Protein AF-A0A7S2BDN6-F1 (afdb_monomer_lite)

Sequence (105 aa):
MAALACTAVCLLCDRRLDRNFFRKQVDWGKPECRECLEAKEAEEAFAVCMACTRKLHRREYRKNVANWDAPTCRSCLEEQ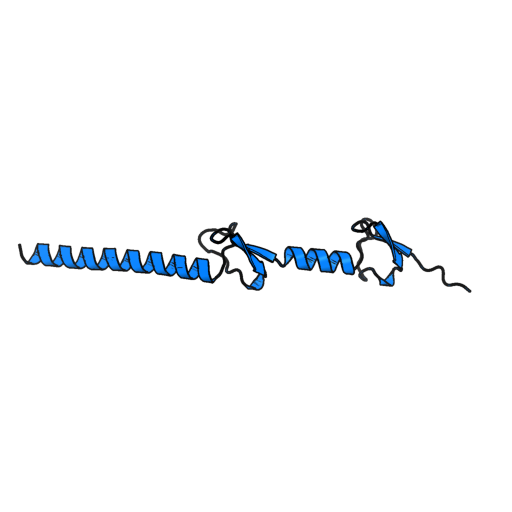ESREYEQRLRQYEEEIRRRQQDREE

Structure (mmCIF, N/CA/C/O backbone):
data_AF-A0A7S2BDN6-F1
#
_entry.id   AF-A0A7S2BDN6-F1
#
loop_
_atom_site.group_PDB
_atom_site.id
_atom_site.type_symbol
_atom_site.label_atom_id
_atom_site.label_alt_id
_atom_site.label_comp_id
_atom_site.label_asym_id
_atom_site.label_entity_id
_atom_site.label_seq_id
_atom_site.pdbx_PDB_ins_code
_atom_site.Cartn_x
_atom_site.Cartn_y
_atom_site.Cartn_z
_atom_site.occupancy
_atom_site.B_iso_or_equiv
_atom_site.auth_seq_id
_atom_site.auth_comp_id
_atom_site.auth_asym_id
_atom_site.auth_atom_id
_atom_site.pdbx_PDB_model_num
ATOM 1 N N . MET A 1 1 ? 40.339 2.942 -39.405 1.00 40.75 1 MET A N 1
ATOM 2 C CA . MET A 1 1 ? 39.823 1.622 -38.987 1.00 40.75 1 MET A CA 1
ATOM 3 C C . MET A 1 1 ? 38.494 1.857 -38.299 1.00 40.75 1 MET A C 1
ATOM 5 O O . MET A 1 1 ? 38.490 2.448 -37.227 1.00 40.75 1 MET A O 1
ATOM 9 N N . ALA A 1 2 ? 37.376 1.522 -38.944 1.00 48.59 2 ALA A N 1
ATOM 10 C CA . ALA A 1 2 ? 36.070 1.633 -38.305 1.00 48.59 2 ALA A CA 1
ATOM 11 C C . ALA A 1 2 ? 36.037 0.623 -37.153 1.00 48.59 2 ALA A C 1
ATOM 13 O O . ALA A 1 2 ? 36.136 -0.580 -37.394 1.00 48.59 2 ALA A O 1
ATOM 14 N N . ALA A 1 3 ? 35.983 1.106 -35.911 1.00 53.41 3 ALA A N 1
ATOM 15 C CA . ALA A 1 3 ? 35.687 0.248 -34.778 1.00 53.41 3 ALA A CA 1
ATOM 16 C C . ALA A 1 3 ? 34.344 -0.421 -35.088 1.00 53.41 3 ALA A C 1
ATOM 18 O O . ALA A 1 3 ? 33.337 0.270 -35.237 1.00 53.41 3 ALA A O 1
ATOM 19 N N . LEU A 1 4 ? 34.346 -1.742 -35.278 1.00 57.59 4 LEU A N 1
ATOM 20 C CA . LEU A 1 4 ? 33.120 -2.526 -35.357 1.00 57.59 4 LEU A CA 1
ATOM 21 C C . LEU A 1 4 ? 32.376 -2.265 -34.050 1.00 57.59 4 LEU A C 1
ATOM 23 O O . LEU A 1 4 ? 32.762 -2.786 -33.005 1.00 57.59 4 LEU A O 1
ATOM 27 N N . ALA A 1 5 ? 31.374 -1.389 -34.097 1.00 62.62 5 ALA A N 1
ATOM 28 C CA . ALA A 1 5 ? 30.516 -1.124 -32.961 1.00 62.62 5 ALA A CA 1
ATOM 29 C C . ALA A 1 5 ? 29.874 -2.459 -32.583 1.00 62.62 5 ALA A C 1
ATOM 31 O O . ALA A 1 5 ? 29.046 -3.001 -33.323 1.00 62.62 5 ALA A O 1
ATOM 32 N N . CYS A 1 6 ? 30.329 -3.039 -31.472 1.00 77.50 6 CYS A N 1
ATOM 33 C CA . CYS A 1 6 ? 29.739 -4.240 -30.911 1.00 77.50 6 CYS A CA 1
ATOM 34 C C . CYS A 1 6 ? 28.316 -3.867 -30.499 1.00 77.50 6 CYS A C 1
ATOM 36 O O . CYS A 1 6 ? 28.101 -3.250 -29.457 1.00 77.50 6 CYS A O 1
ATOM 38 N N . THR A 1 7 ? 27.356 -4.197 -31.356 1.00 87.56 7 THR A N 1
ATOM 39 C CA . THR A 1 7 ? 25.935 -3.960 -31.121 1.00 87.56 7 THR A CA 1
ATOM 40 C C . THR A 1 7 ? 25.278 -5.240 -30.628 1.00 87.56 7 THR A C 1
ATOM 42 O O . THR A 1 7 ? 25.682 -6.345 -30.992 1.00 87.56 7 THR A O 1
ATOM 45 N N . ALA A 1 8 ? 24.266 -5.091 -29.785 1.00 89.62 8 ALA A N 1
ATOM 46 C CA . ALA A 1 8 ? 23.430 -6.174 -29.293 1.00 89.62 8 ALA A CA 1
ATOM 47 C C . ALA A 1 8 ? 21.959 -5.764 -29.387 1.00 89.62 8 ALA A C 1
ATOM 49 O O . ALA A 1 8 ? 21.631 -4.577 -29.386 1.00 89.62 8 ALA A O 1
ATOM 50 N N . VAL A 1 9 ? 21.071 -6.746 -29.496 1.00 92.75 9 VAL A N 1
ATOM 51 C CA . VAL A 1 9 ? 19.624 -6.514 -29.494 1.00 92.75 9 VAL A CA 1
ATOM 52 C C . VAL A 1 9 ? 19.133 -6.609 -28.055 1.00 92.75 9 VAL A C 1
ATOM 54 O O . VAL A 1 9 ? 19.451 -7.577 -27.376 1.00 92.75 9 VAL A O 1
ATOM 57 N N . CYS A 1 10 ? 18.403 -5.601 -27.581 1.00 93.50 10 CYS A N 1
ATOM 58 C CA . CYS A 1 10 ? 17.727 -5.664 -26.288 1.00 93.50 10 CYS A CA 1
ATOM 59 C C . CYS A 1 10 ? 16.499 -6.574 -26.392 1.00 93.50 10 CYS A C 1
ATOM 61 O O . CYS A 1 10 ? 15.642 -6.308 -27.225 1.00 93.50 10 CYS A O 1
ATOM 63 N N . LEU A 1 11 ? 16.369 -7.586 -25.534 1.00 93.75 11 LEU A N 1
ATOM 64 C CA . LEU A 1 11 ?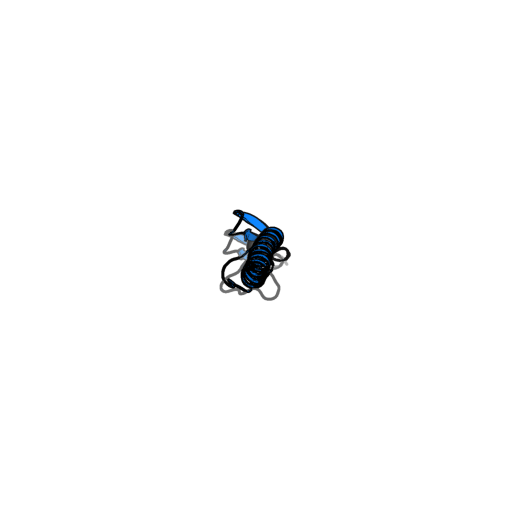 15.228 -8.516 -25.570 1.00 93.75 11 LEU A CA 1
ATOM 65 C C . LEU A 1 11 ? 13.911 -7.929 -25.037 1.00 93.75 11 LEU A C 1
ATOM 67 O O . LEU A 1 11 ? 12.865 -8.536 -25.223 1.00 93.75 11 LEU A O 1
ATOM 71 N N . LEU A 1 12 ? 13.947 -6.778 -24.358 1.00 91.75 12 LEU A N 1
ATOM 72 C CA . LEU A 1 12 ? 12.738 -6.133 -23.825 1.00 91.75 12 LEU A CA 1
ATOM 73 C C . LEU A 1 12 ? 12.098 -5.137 -24.797 1.00 91.75 12 LEU A C 1
ATOM 75 O O . LEU A 1 12 ? 10.903 -4.886 -24.706 1.00 91.75 12 LEU A O 1
ATOM 79 N N . CYS A 1 13 ? 12.881 -4.532 -25.694 1.00 93.81 13 CYS A N 1
ATOM 80 C CA . CYS A 1 13 ? 12.373 -3.529 -26.640 1.00 93.81 13 CYS A CA 1
ATOM 81 C C . CYS A 1 13 ? 12.782 -3.777 -28.095 1.00 93.81 13 CYS A C 1
ATOM 83 O O . CYS A 1 13 ? 12.572 -2.902 -28.932 1.00 93.81 13 CYS A O 1
ATOM 85 N N . ASP A 1 14 ? 13.439 -4.902 -28.384 1.00 94.50 14 ASP A N 1
ATOM 86 C CA . ASP A 1 14 ? 13.900 -5.342 -29.710 1.00 94.50 14 ASP A CA 1
ATOM 87 C C . ASP A 1 14 ? 14.817 -4.359 -30.466 1.00 94.50 14 ASP A C 1
ATOM 89 O O . ASP A 1 14 ? 15.159 -4.555 -31.635 1.00 94.50 14 ASP A O 1
ATOM 93 N N . ARG A 1 15 ? 15.294 -3.300 -29.800 1.00 94.06 15 ARG A N 1
ATOM 94 C CA . ARG A 1 15 ? 16.209 -2.319 -30.394 1.00 94.06 15 ARG A CA 1
ATOM 95 C C . ARG A 1 15 ? 17.625 -2.883 -30.476 1.00 94.06 15 ARG A C 1
ATOM 97 O O . ARG A 1 15 ? 18.172 -3.367 -29.482 1.00 94.06 15 ARG A O 1
ATOM 104 N N . ARG A 1 16 ? 18.258 -2.743 -31.647 1.00 93.31 16 ARG A N 1
ATOM 105 C CA . ARG A 1 16 ? 19.702 -2.952 -31.822 1.00 93.31 16 ARG A CA 1
ATOM 106 C C . ARG A 1 16 ? 20.449 -1.723 -31.311 1.00 93.31 16 ARG A C 1
ATOM 108 O O . ARG A 1 16 ? 20.330 -0.642 -31.879 1.00 93.31 16 ARG A O 1
ATOM 115 N N . LEU A 1 17 ? 21.217 -1.900 -30.245 1.00 92.81 17 LEU A N 1
ATOM 116 C CA . LEU A 1 17 ? 21.898 -0.831 -29.524 1.00 92.81 17 LEU A CA 1
ATOM 117 C C . LEU A 1 17 ? 23.390 -1.138 -29.400 1.00 92.81 17 LEU A C 1
ATOM 119 O O . LEU A 1 17 ? 23.807 -2.296 -29.404 1.00 92.81 17 LEU A O 1
ATOM 123 N N . ASP A 1 18 ? 24.204 -0.094 -29.277 1.00 91.38 18 ASP A N 1
ATOM 124 C CA . ASP A 1 18 ? 25.617 -0.242 -28.933 1.00 91.38 18 ASP A CA 1
ATOM 125 C C . ASP A 1 18 ? 25.778 -0.817 -27.514 1.00 91.38 18 ASP A C 1
ATOM 127 O O . ASP A 1 18 ? 24.949 -0.567 -26.633 1.00 91.38 18 ASP A O 1
ATOM 131 N N . ARG A 1 19 ? 26.859 -1.567 -27.269 1.00 88.00 19 ARG A N 1
ATOM 132 C CA . ARG A 1 19 ? 27.179 -2.129 -25.946 1.00 88.00 19 ARG A CA 1
ATOM 133 C C . ARG A 1 19 ? 27.155 -1.100 -24.809 1.00 88.00 19 ARG A C 1
ATOM 135 O O . ARG A 1 19 ? 26.834 -1.472 -23.683 1.00 88.00 19 ARG A O 1
ATOM 142 N N . ASN A 1 20 ? 27.430 0.174 -25.084 1.00 90.69 20 ASN A N 1
ATOM 143 C CA . ASN A 1 20 ? 27.390 1.246 -24.086 1.00 90.69 20 ASN A CA 1
ATOM 144 C C . ASN A 1 20 ? 25.988 1.504 -23.500 1.00 90.69 20 ASN A C 1
ATOM 146 O O . ASN A 1 20 ? 25.878 2.037 -22.394 1.00 90.69 20 ASN A O 1
ATOM 150 N N . PHE A 1 21 ? 24.919 1.087 -24.189 1.00 92.50 21 PHE A N 1
ATOM 151 C CA . PHE A 1 21 ? 23.542 1.179 -23.689 1.00 92.50 21 PHE A CA 1
ATOM 152 C C . PHE A 1 21 ? 23.161 0.041 -22.730 1.00 92.50 21 PHE A C 1
ATOM 154 O O . PHE A 1 21 ? 22.057 0.040 -22.185 1.00 92.50 21 PHE A O 1
ATOM 161 N N . PHE A 1 22 ? 24.059 -0.913 -22.482 1.00 92.56 22 PHE A N 1
ATOM 162 C CA . PHE A 1 22 ? 23.861 -2.017 -21.543 1.00 92.56 22 PHE A CA 1
ATOM 163 C C . PHE A 1 22 ? 24.653 -1.773 -20.245 1.00 92.56 22 PHE A C 1
ATOM 165 O O . PHE A 1 22 ? 25.593 -0.973 -20.195 1.00 92.56 22 PHE A O 1
ATOM 172 N N . ARG A 1 23 ? 24.256 -2.419 -19.139 1.00 87.81 23 ARG A N 1
ATOM 173 C CA . ARG A 1 23 ? 25.029 -2.366 -17.881 1.00 87.81 23 ARG A CA 1
ATOM 174 C C . ARG A 1 23 ? 26.354 -3.130 -18.052 1.00 87.81 23 ARG A C 1
ATOM 176 O O . ARG A 1 23 ? 26.443 -4.064 -18.841 1.00 87.81 23 ARG A O 1
ATOM 183 N N . LYS A 1 24 ? 27.388 -2.767 -17.278 1.00 84.31 24 LYS A N 1
ATOM 184 C CA . LYS A 1 24 ? 28.714 -3.425 -17.343 1.00 84.31 24 LYS A CA 1
ATOM 185 C C . LYS A 1 24 ? 28.654 -4.938 -17.073 1.00 84.31 24 LYS A C 1
ATOM 187 O O . LYS A 1 24 ? 29.446 -5.676 -17.640 1.00 84.31 24 LYS A O 1
ATOM 192 N N . GLN A 1 25 ? 27.724 -5.378 -16.223 1.00 85.31 25 GLN A N 1
ATOM 193 C CA . GLN A 1 25 ? 27.481 -6.784 -15.876 1.00 85.31 25 GLN A CA 1
ATOM 194 C C . GLN A 1 25 ? 26.197 -7.318 -16.534 1.00 85.31 25 GLN A C 1
ATOM 196 O O . GLN A 1 25 ? 25.380 -7.959 -15.883 1.00 85.31 25 GLN A O 1
ATOM 201 N N . VAL A 1 26 ? 25.960 -6.986 -17.803 1.00 85.94 26 VAL A N 1
ATOM 202 C CA . VAL A 1 26 ? 24.802 -7.516 -18.532 1.00 85.94 26 VAL A CA 1
ATOM 203 C C . VAL A 1 26 ? 24.958 -9.022 -18.777 1.00 85.94 26 VAL A C 1
ATOM 205 O O . VAL A 1 26 ? 26.030 -9.489 -19.167 1.00 85.94 26 VAL A O 1
ATOM 208 N N . ASP A 1 27 ? 23.877 -9.772 -18.568 1.00 88.31 27 ASP A N 1
ATOM 209 C CA . ASP A 1 27 ? 23.771 -11.160 -19.010 1.00 88.31 27 ASP A CA 1
ATOM 210 C C . ASP A 1 27 ? 23.586 -11.186 -20.535 1.00 88.31 27 ASP A C 1
ATOM 212 O O . ASP A 1 27 ? 22.547 -10.795 -21.061 1.00 88.31 27 ASP A O 1
ATOM 216 N N . TRP A 1 28 ? 24.604 -11.637 -21.269 1.00 88.44 28 TRP A N 1
ATOM 217 C CA . TRP A 1 28 ? 24.554 -11.706 -22.733 1.00 88.44 28 TRP A CA 1
ATOM 218 C C . TRP A 1 28 ? 23.683 -12.851 -23.271 1.00 88.44 28 TRP A C 1
ATOM 220 O O . TRP A 1 28 ? 23.422 -12.876 -24.472 1.00 88.44 28 TRP A O 1
ATOM 230 N N . GLY A 1 29 ? 23.205 -13.765 -22.418 1.00 87.50 29 GLY A N 1
ATOM 231 C CA . GLY A 1 29 ? 22.148 -14.719 -22.766 1.00 87.50 29 GLY A CA 1
ATOM 232 C C . GLY A 1 29 ? 20.756 -14.081 -22.772 1.00 87.50 29 GLY A C 1
ATOM 233 O O . GLY A 1 29 ? 19.866 -14.555 -23.478 1.00 87.50 29 GLY A O 1
ATOM 234 N N . LYS A 1 30 ? 20.578 -12.984 -22.024 1.00 89.06 30 LYS A N 1
ATOM 235 C CA . LYS A 1 30 ? 19.351 -12.180 -21.968 1.00 89.06 30 LYS A CA 1
ATOM 236 C C . LYS A 1 30 ? 19.678 -10.681 -21.906 1.00 89.06 30 LYS A C 1
ATOM 238 O O . LYS A 1 30 ? 19.510 -10.054 -20.862 1.00 89.06 30 LYS A O 1
ATOM 243 N N . PRO A 1 31 ? 20.183 -10.092 -23.002 1.00 91.69 31 PRO A N 1
ATOM 244 C CA . PRO A 1 31 ? 20.628 -8.706 -22.997 1.00 91.69 31 PRO A CA 1
ATOM 245 C C . PRO A 1 31 ? 19.451 -7.736 -22.833 1.00 91.69 31 PRO A C 1
ATOM 247 O O . PRO A 1 31 ? 18.586 -7.628 -23.700 1.00 91.69 31 PRO A O 1
ATOM 250 N N . GLU A 1 32 ? 19.462 -6.970 -21.745 1.00 94.00 32 GLU A N 1
ATOM 251 C CA . GLU A 1 32 ? 18.484 -5.919 -21.446 1.00 94.00 32 GLU A CA 1
ATOM 252 C C . GLU A 1 32 ? 19.200 -4.562 -21.379 1.00 94.00 32 GLU A C 1
ATOM 254 O O . GLU A 1 32 ? 20.205 -4.402 -20.677 1.00 94.00 32 GLU A O 1
ATOM 259 N N . CYS A 1 33 ? 18.728 -3.576 -22.147 1.00 94.12 33 CYS A N 1
ATOM 260 C CA . CYS A 1 33 ? 19.337 -2.248 -22.137 1.00 94.12 33 CYS A CA 1
ATOM 261 C C . CYS A 1 33 ? 19.012 -1.505 -20.836 1.00 94.12 33 CYS A C 1
ATOM 263 O O . CYS A 1 33 ? 18.016 -1.780 -20.164 1.00 94.12 33 CYS A O 1
ATOM 265 N N . ARG A 1 34 ? 19.860 -0.534 -20.486 1.00 93.88 34 ARG A N 1
ATOM 266 C CA . ARG A 1 34 ? 19.750 0.222 -19.234 1.00 93.88 34 ARG A CA 1
ATOM 267 C C . ARG A 1 34 ? 18.396 0.91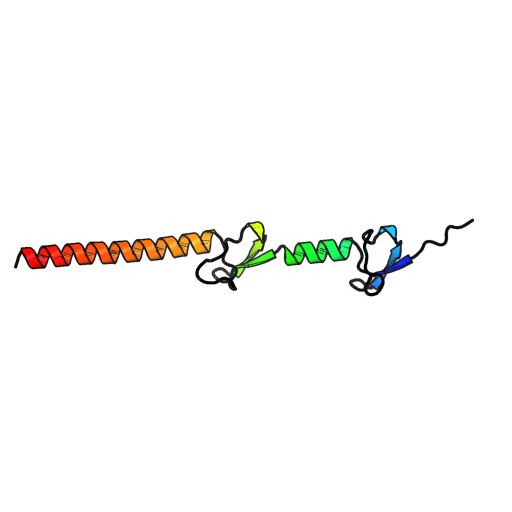4 -19.090 1.00 93.88 34 ARG A C 1
ATOM 269 O O . ARG A 1 34 ? 17.819 0.850 -18.018 1.00 93.88 34 ARG A O 1
ATOM 276 N N . GLU A 1 35 ? 17.890 1.502 -20.167 1.00 93.25 35 GLU A N 1
ATOM 277 C CA . GLU A 1 35 ? 16.597 2.193 -20.182 1.00 93.25 35 GLU A CA 1
ATOM 278 C C . GLU A 1 35 ? 15.435 1.242 -19.850 1.00 93.25 35 GLU A C 1
ATOM 280 O O . GLU A 1 35 ? 14.582 1.570 -19.034 1.00 93.25 35 GLU A O 1
ATOM 285 N N . CYS A 1 36 ? 15.426 0.029 -20.416 1.00 92.44 36 CYS A N 1
ATOM 286 C CA . CYS A 1 36 ? 14.399 -0.969 -20.102 1.00 92.44 36 CYS A CA 1
ATOM 287 C C . CYS A 1 36 ? 14.508 -1.478 -18.660 1.00 92.44 36 CYS A C 1
ATOM 289 O O . CYS A 1 36 ? 13.487 -1.681 -18.008 1.00 92.44 36 CYS A O 1
ATOM 291 N N . LEU A 1 37 ? 15.731 -1.661 -18.154 1.00 89.19 37 LEU A N 1
ATOM 292 C CA . LEU A 1 37 ? 15.958 -2.023 -16.754 1.00 89.19 37 LEU A CA 1
ATOM 293 C C . LEU A 1 37 ? 15.463 -0.929 -15.805 1.00 89.19 37 LEU A C 1
ATOM 295 O O . LEU A 1 37 ? 14.776 -1.235 -14.841 1.00 89.19 37 LEU A O 1
ATOM 299 N N . GLU A 1 38 ? 15.769 0.334 -16.092 1.00 88.25 38 GLU A N 1
ATOM 300 C CA . GLU A 1 38 ? 15.311 1.479 -15.299 1.00 88.25 38 GLU A CA 1
ATOM 301 C C . GLU A 1 38 ? 13.784 1.621 -15.341 1.00 88.25 38 GLU A C 1
ATOM 303 O O . GLU A 1 38 ? 13.170 1.875 -14.309 1.00 88.25 38 GLU A O 1
ATOM 308 N N . ALA A 1 39 ? 13.155 1.394 -16.498 1.00 86.62 39 ALA A N 1
ATOM 309 C CA . ALA A 1 39 ? 11.699 1.390 -16.622 1.00 86.62 39 ALA A CA 1
ATOM 310 C C . ALA A 1 39 ? 11.053 0.267 -15.794 1.00 86.62 39 ALA A C 1
ATOM 312 O O . ALA A 1 39 ? 10.087 0.509 -15.073 1.00 86.62 39 ALA A O 1
ATOM 313 N N . LYS A 1 40 ? 11.619 -0.944 -15.837 1.00 84.06 40 LYS A N 1
ATOM 314 C CA . LYS A 1 40 ? 11.150 -2.085 -15.044 1.00 84.06 40 LYS A CA 1
ATOM 315 C C . LYS A 1 40 ? 11.343 -1.856 -13.544 1.00 84.06 40 LYS A C 1
ATOM 317 O O . LYS A 1 40 ? 10.417 -2.067 -12.769 1.00 84.06 40 LYS A O 1
ATOM 322 N N . GLU A 1 41 ? 12.515 -1.372 -13.135 1.00 81.50 41 GLU A N 1
ATOM 323 C CA . GLU A 1 41 ? 12.798 -0.993 -11.746 1.00 81.50 41 GLU A CA 1
ATOM 324 C C . GLU A 1 41 ? 11.838 0.115 -11.274 1.00 81.50 41 GLU A C 1
ATOM 326 O O . GLU A 1 41 ? 11.372 0.079 -10.136 1.00 81.50 41 GLU A O 1
ATOM 331 N N . ALA A 1 42 ? 11.493 1.071 -12.144 1.00 77.25 42 ALA A N 1
ATOM 332 C CA . ALA A 1 42 ? 10.509 2.107 -11.849 1.00 77.25 42 ALA A CA 1
ATOM 333 C C . ALA A 1 42 ? 9.090 1.541 -11.715 1.00 77.25 42 ALA A C 1
ATOM 335 O O . ALA A 1 42 ? 8.367 1.971 -10.823 1.00 77.25 42 ALA A O 1
ATOM 336 N N . GLU A 1 43 ? 8.678 0.573 -12.534 1.00 76.00 43 GLU A N 1
ATOM 337 C CA . GLU A 1 43 ? 7.383 -0.101 -12.375 1.00 76.00 43 GLU A CA 1
ATOM 338 C C . GLU A 1 43 ? 7.313 -0.928 -11.086 1.00 76.00 43 GLU A C 1
ATOM 340 O O . GLU A 1 43 ? 6.346 -0.795 -10.334 1.00 76.00 43 GLU A O 1
ATOM 345 N N . GLU A 1 44 ? 8.355 -1.707 -10.783 1.00 71.94 44 GLU A N 1
ATOM 346 C CA . GLU A 1 44 ? 8.488 -2.477 -9.536 1.00 71.94 44 GLU A CA 1
ATOM 347 C C . GLU A 1 44 ? 8.592 -1.577 -8.292 1.00 71.94 44 GLU A C 1
ATOM 349 O O . GLU A 1 44 ? 8.313 -2.005 -7.164 1.00 71.94 44 GLU A O 1
ATOM 354 N N . ALA A 1 45 ? 8.967 -0.308 -8.476 1.00 75.25 45 ALA A N 1
ATOM 355 C CA . ALA A 1 45 ? 8.974 0.685 -7.414 1.00 75.25 45 ALA A CA 1
ATOM 356 C C . ALA A 1 45 ? 7.565 1.122 -6.999 1.00 75.25 45 ALA A C 1
ATOM 358 O O . ALA A 1 45 ? 7.443 1.799 -5.979 1.00 75.25 45 ALA A O 1
ATOM 359 N N . PHE A 1 46 ? 6.507 0.728 -7.712 1.00 78.75 46 PHE A N 1
ATOM 360 C CA . PHE A 1 46 ? 5.132 0.986 -7.303 1.00 78.75 46 PHE A CA 1
ATOM 361 C C . PHE A 1 46 ? 4.414 -0.296 -6.891 1.00 78.75 46 PHE A C 1
ATOM 363 O O . PHE A 1 46 ? 4.512 -1.334 -7.531 1.00 78.75 46 PHE A O 1
ATOM 370 N N . ALA A 1 47 ? 3.616 -0.192 -5.837 1.00 78.75 47 ALA A N 1
ATOM 371 C CA . ALA A 1 47 ? 2.637 -1.209 -5.470 1.00 78.75 47 ALA A CA 1
ATOM 372 C C . ALA A 1 47 ? 1.243 -0.576 -5.460 1.00 78.75 47 ALA A C 1
ATOM 374 O O . ALA A 1 47 ? 1.115 0.654 -5.512 1.00 78.75 47 ALA A O 1
ATOM 375 N N . VAL A 1 48 ? 0.205 -1.400 -5.350 1.00 83.88 48 VAL A N 1
ATOM 376 C CA . VAL A 1 48 ? -1.179 -0.953 -5.146 1.00 83.88 48 VAL A CA 1
ATOM 377 C C . VAL A 1 48 ? -1.594 -1.277 -3.717 1.00 83.88 48 VAL A C 1
ATOM 379 O O . VAL A 1 48 ? -1.447 -2.410 -3.271 1.00 83.88 48 VAL A O 1
ATOM 382 N N . CYS A 1 49 ? -2.113 -0.287 -2.995 1.00 84.88 49 CYS A N 1
ATOM 383 C CA . CYS A 1 49 ? -2.657 -0.499 -1.663 1.00 84.88 49 CYS A CA 1
ATOM 384 C C . CYS A 1 49 ? -3.927 -1.346 -1.744 1.00 84.88 49 CYS A C 1
ATOM 386 O O . CYS A 1 49 ? -4.886 -0.935 -2.391 1.00 84.88 49 CYS A O 1
ATOM 388 N N . MET A 1 50 ? -3.983 -2.475 -1.039 1.00 84.75 50 MET A N 1
ATOM 389 C CA . MET A 1 50 ? -5.172 -3.336 -1.052 1.00 84.75 50 MET A CA 1
ATOM 390 C C . MET A 1 50 ? -6.385 -2.708 -0.353 1.00 84.75 50 MET A C 1
ATOM 392 O O . MET A 1 50 ? -7.516 -2.974 -0.739 1.00 84.75 50 MET A O 1
ATOM 396 N N . ALA A 1 51 ? -6.162 -1.847 0.643 1.00 84.75 51 ALA A N 1
ATOM 397 C CA . ALA A 1 51 ? -7.245 -1.214 1.394 1.00 84.75 51 ALA A CA 1
ATOM 398 C C . ALA A 1 51 ? -7.923 -0.061 0.630 1.00 84.75 51 ALA A C 1
ATOM 400 O O . ALA A 1 51 ? -9.130 0.121 0.742 1.00 84.75 51 ALA A O 1
ATOM 401 N N . CYS A 1 52 ? -7.159 0.729 -0.137 1.00 87.31 52 CYS A N 1
ATOM 402 C CA . CYS A 1 52 ? -7.678 1.933 -0.803 1.00 87.31 52 CYS A CA 1
ATOM 403 C C . CYS A 1 52 ? -7.463 1.972 -2.320 1.00 87.31 52 CYS A C 1
ATOM 405 O O . CYS A 1 52 ? -7.789 2.969 -2.956 1.00 87.31 52 CYS A O 1
ATOM 407 N N . THR A 1 53 ? -6.892 0.923 -2.919 1.00 86.38 53 THR A N 1
ATOM 408 C CA . THR A 1 53 ? -6.585 0.786 -4.361 1.00 86.38 53 THR A CA 1
ATOM 409 C C . THR A 1 53 ? -5.624 1.831 -4.945 1.00 86.38 53 THR A C 1
ATOM 411 O O . THR A 1 53 ? -5.341 1.836 -6.141 1.00 86.38 53 THR A O 1
ATOM 414 N N . ARG A 1 54 ? -5.054 2.706 -4.108 1.00 85.94 54 ARG A N 1
ATOM 415 C CA . ARG A 1 54 ? -4.105 3.739 -4.537 1.00 85.94 54 ARG A CA 1
ATOM 416 C C . ARG A 1 54 ? -2.759 3.123 -4.922 1.00 85.94 54 ARG A C 1
ATOM 418 O O . ARG A 1 54 ? -2.166 2.389 -4.129 1.00 85.94 54 ARG A O 1
ATOM 425 N N . LYS A 1 55 ? -2.251 3.477 -6.106 1.00 83.56 55 LYS A N 1
ATOM 426 C CA . LYS A 1 55 ? -0.874 3.181 -6.525 1.00 83.56 55 LYS A CA 1
ATOM 427 C C . LYS A 1 55 ? 0.084 4.105 -5.773 1.00 83.56 55 LYS A C 1
ATOM 429 O O . LYS A 1 55 ? -0.087 5.320 -5.801 1.00 83.56 55 LYS A O 1
ATOM 434 N N . LEU A 1 56 ? 1.058 3.531 -5.078 1.00 78.19 56 LEU A N 1
ATOM 435 C CA . LEU A 1 56 ? 2.019 4.266 -4.252 1.00 78.19 56 LEU A CA 1
ATOM 436 C C . LEU A 1 56 ? 3.422 3.750 -4.495 1.00 78.19 56 LEU A C 1
ATOM 438 O O . LEU A 1 56 ? 3.608 2.614 -4.934 1.00 78.19 56 LEU A O 1
ATOM 442 N N . HIS A 1 57 ? 4.407 4.583 -4.189 1.00 76.94 57 HIS A N 1
ATOM 443 C CA . HIS A 1 57 ? 5.798 4.173 -4.251 1.00 76.94 57 HIS A CA 1
ATOM 444 C C . HIS A 1 57 ? 6.106 3.195 -3.105 1.00 76.94 57 HIS A C 1
ATOM 446 O O . HIS A 1 57 ? 5.634 3.371 -1.983 1.00 76.94 57 HIS A O 1
ATOM 452 N N . ARG A 1 58 ? 6.939 2.175 -3.343 1.00 70.69 58 ARG A N 1
ATOM 453 C CA . ARG A 1 58 ? 7.243 1.084 -2.400 1.00 70.69 58 ARG A CA 1
ATOM 454 C C . ARG A 1 58 ? 7.739 1.596 -1.041 1.00 70.69 58 ARG A C 1
ATOM 456 O O . ARG A 1 58 ? 7.473 0.982 -0.016 1.00 70.69 58 ARG A O 1
ATOM 463 N N . ARG A 1 59 ? 8.415 2.752 -1.030 1.00 71.94 59 ARG A N 1
ATOM 464 C CA . ARG A 1 59 ? 8.903 3.441 0.186 1.00 71.94 59 ARG A CA 1
ATOM 465 C C . ARG A 1 59 ? 7.791 3.993 1.087 1.00 71.94 59 ARG A C 1
ATOM 467 O O . ARG A 1 59 ? 8.039 4.222 2.263 1.00 71.94 59 ARG A O 1
ATOM 474 N N . GLU A 1 60 ? 6.599 4.227 0.548 1.00 70.19 60 GLU A N 1
ATOM 475 C CA . GLU A 1 60 ? 5.445 4.760 1.286 1.00 70.19 60 GLU A CA 1
ATOM 476 C C . GLU A 1 60 ? 4.594 3.652 1.925 1.00 70.19 60 GLU A C 1
ATOM 478 O O . GLU A 1 60 ? 3.712 3.929 2.743 1.00 70.19 60 GLU A O 1
ATOM 483 N N . TYR A 1 61 ? 4.864 2.390 1.580 1.00 70.44 61 TYR A N 1
ATOM 484 C CA . TYR A 1 61 ? 4.249 1.244 2.232 1.00 70.44 61 TYR A CA 1
ATOM 485 C C . TYR A 1 61 ? 4.912 0.978 3.577 1.00 70.44 61 TYR A C 1
ATOM 487 O O . TYR A 1 61 ? 6.134 0.862 3.680 1.00 70.44 61 TYR A O 1
ATOM 495 N N . ARG A 1 62 ? 4.086 0.805 4.610 1.00 66.56 62 ARG A N 1
ATOM 496 C CA . ARG A 1 62 ? 4.510 0.117 5.828 1.00 66.56 62 ARG A CA 1
ATOM 497 C C . ARG A 1 62 ? 4.179 -1.361 5.691 1.00 66.56 62 ARG A C 1
ATOM 499 O O . ARG A 1 62 ? 3.147 -1.725 5.133 1.00 66.56 62 ARG A O 1
ATOM 506 N N . LYS A 1 63 ? 5.057 -2.212 6.222 1.00 62.72 63 LYS A N 1
ATOM 507 C CA . LYS A 1 63 ? 4.741 -3.629 6.406 1.00 62.72 63 LYS A CA 1
ATOM 508 C C . LYS A 1 63 ? 3.563 -3.721 7.372 1.00 62.72 63 LYS A C 1
ATOM 510 O O . LYS A 1 63 ? 3.673 -3.254 8.503 1.00 62.72 63 LYS A O 1
ATOM 515 N N . ASN A 1 64 ? 2.453 -4.286 6.912 1.00 64.62 64 ASN A N 1
ATOM 516 C CA . ASN A 1 64 ? 1.344 -4.631 7.783 1.00 64.62 64 ASN A CA 1
ATOM 517 C C . ASN A 1 64 ? 1.753 -5.886 8.571 1.00 64.62 64 ASN A C 1
ATOM 519 O O . ASN A 1 64 ? 1.992 -6.935 7.981 1.00 64.62 64 ASN A O 1
ATOM 523 N N . VAL A 1 65 ? 1.882 -5.769 9.896 1.00 63.16 65 VAL A N 1
ATOM 524 C CA . VAL A 1 65 ? 2.316 -6.881 10.763 1.00 63.16 65 VAL A CA 1
ATOM 525 C C . VAL A 1 65 ? 1.285 -8.018 10.766 1.00 63.16 65 VAL A C 1
ATOM 527 O O . VAL A 1 65 ? 1.656 -9.178 10.935 1.00 63.16 65 VAL A O 1
ATOM 530 N N . ALA A 1 66 ? 0.010 -7.695 10.526 1.00 64.56 66 ALA A N 1
ATOM 531 C CA . ALA A 1 66 ? -1.079 -8.662 10.447 1.00 64.56 66 ALA A CA 1
ATOM 532 C C . ALA A 1 66 ? -1.159 -9.375 9.086 1.00 64.56 66 ALA A C 1
ATOM 534 O O . ALA A 1 66 ? -1.708 -10.471 9.010 1.00 64.56 66 ALA A O 1
ATOM 535 N N . ASN A 1 67 ? -0.622 -8.785 8.011 1.00 64.62 67 ASN A N 1
ATOM 536 C CA . ASN A 1 67 ? -0.642 -9.396 6.684 1.00 64.62 67 ASN A CA 1
ATOM 537 C C . ASN A 1 67 ? 0.592 -9.002 5.859 1.00 64.62 67 ASN A C 1
ATOM 539 O O . ASN A 1 67 ? 0.655 -7.927 5.259 1.00 64.62 67 ASN A O 1
ATOM 543 N N . TRP A 1 68 ? 1.567 -9.910 5.825 1.00 63.00 68 TRP A N 1
ATOM 544 C CA . TRP A 1 68 ? 2.853 -9.723 5.151 1.00 63.00 68 TRP A CA 1
ATOM 545 C C . TRP A 1 68 ? 2.748 -9.710 3.624 1.00 63.00 68 TRP A C 1
ATOM 547 O O . TRP A 1 68 ? 3.596 -9.100 2.970 1.00 63.00 68 TRP A O 1
ATOM 557 N N . ASP A 1 69 ? 1.694 -10.317 3.079 1.00 66.62 69 ASP A N 1
ATOM 558 C CA . ASP A 1 69 ? 1.467 -10.449 1.638 1.00 66.62 69 ASP A CA 1
ATOM 559 C C . ASP A 1 69 ? 0.576 -9.326 1.076 1.00 66.62 69 ASP A C 1
ATOM 561 O O . ASP A 1 69 ? 0.419 -9.196 -0.138 1.00 66.62 69 ASP A O 1
ATOM 565 N N . ALA A 1 70 ? 0.014 -8.474 1.943 1.00 71.56 70 ALA A N 1
ATOM 566 C CA . ALA A 1 70 ? -0.910 -7.406 1.574 1.00 71.56 70 ALA A CA 1
ATOM 567 C C . ALA A 1 70 ? -0.275 -6.009 1.687 1.00 71.56 70 ALA A C 1
ATOM 569 O O . ALA A 1 70 ? -0.267 -5.416 2.776 1.00 71.56 70 ALA A O 1
ATOM 570 N N . PRO A 1 71 ? 0.202 -5.409 0.580 1.00 73.25 71 PRO A N 1
ATOM 571 C CA . PRO A 1 71 ? 0.687 -4.035 0.606 1.00 73.25 71 PRO A CA 1
ATOM 572 C C . PRO A 1 71 ? -0.438 -3.086 1.041 1.00 73.25 71 PRO A C 1
ATOM 574 O O . PRO A 1 71 ? -1.453 -2.930 0.363 1.00 73.25 71 PRO A O 1
ATOM 577 N N . THR A 1 72 ? -0.254 -2.440 2.193 1.00 82.62 72 THR A N 1
ATOM 578 C CA . THR A 1 72 ? -1.211 -1.490 2.775 1.00 82.62 72 THR A CA 1
ATOM 579 C C . THR A 1 72 ? -0.539 -0.134 2.953 1.00 82.62 72 THR A C 1
ATOM 581 O O . THR A 1 72 ? 0.603 -0.035 3.406 1.00 82.62 72 THR A O 1
ATOM 584 N N . CYS A 1 73 ? -1.231 0.929 2.552 1.00 84.75 73 CYS A N 1
ATOM 585 C CA . CYS A 1 73 ? -0.707 2.281 2.652 1.00 84.75 73 CYS A CA 1
ATOM 586 C C . CYS A 1 73 ? -0.596 2.729 4.115 1.00 84.75 73 CYS A C 1
ATOM 588 O O . CYS A 1 73 ? -1.398 2.310 4.946 1.00 84.75 73 CYS A O 1
ATOM 590 N N . ARG A 1 74 ? 0.356 3.617 4.431 1.00 82.81 74 ARG A N 1
ATOM 591 C CA . ARG A 1 74 ? 0.545 4.112 5.805 1.00 82.81 74 ARG A CA 1
ATOM 592 C C . ARG A 1 74 ? -0.729 4.705 6.416 1.00 82.81 74 ARG A C 1
ATOM 594 O O . ARG A 1 74 ? -1.087 4.309 7.515 1.00 82.81 74 ARG A O 1
ATOM 601 N N . SER A 1 75 ? -1.422 5.591 5.701 1.00 85.56 75 SER A N 1
ATOM 602 C CA . SER A 1 75 ? -2.656 6.208 6.208 1.00 85.56 75 SER A CA 1
ATOM 603 C C . SER A 1 75 ? -3.761 5.176 6.445 1.00 85.56 75 SER A C 1
ATOM 605 O O . SER A 1 75 ? -4.472 5.248 7.434 1.00 85.56 75 SER A O 1
ATOM 607 N N . CYS A 1 76 ? -3.853 4.168 5.577 1.00 88.06 76 CYS A N 1
ATOM 608 C CA . CYS A 1 76 ? -4.797 3.064 5.704 1.00 88.06 76 CYS A CA 1
ATOM 609 C C . CYS A 1 76 ? -4.524 2.233 6.970 1.00 88.06 76 CYS A C 1
ATOM 611 O O . CYS A 1 76 ? -5.454 1.827 7.659 1.00 88.06 76 CYS A O 1
ATOM 613 N N . LEU A 1 77 ? -3.243 1.982 7.266 1.00 86.38 77 LEU A N 1
ATOM 614 C CA . LEU A 1 77 ? -2.815 1.267 8.467 1.00 86.38 77 LEU A CA 1
ATOM 615 C C . LEU A 1 77 ? -3.113 2.089 9.731 1.00 86.38 77 LEU A C 1
ATOM 617 O O . LEU A 1 77 ? -3.686 1.565 10.677 1.00 86.38 77 LEU A O 1
ATOM 621 N N . GLU A 1 78 ? -2.779 3.381 9.722 1.00 87.56 78 GLU A N 1
ATOM 622 C CA . GLU A 1 78 ? -3.042 4.295 10.842 1.00 87.56 78 GLU A CA 1
ATOM 623 C C . GLU A 1 78 ? -4.554 4.427 11.119 1.00 87.56 78 GLU A C 1
ATOM 625 O O . GLU A 1 78 ? -4.977 4.405 12.273 1.00 87.56 78 GLU A O 1
ATOM 630 N N . GLU A 1 79 ? -5.393 4.482 10.079 1.00 90.31 79 GLU A N 1
ATOM 631 C CA . GLU A 1 79 ? -6.855 4.455 10.226 1.00 90.31 79 GLU A CA 1
ATOM 632 C C . GLU A 1 79 ? -7.363 3.142 10.832 1.00 90.31 79 GLU A C 1
ATOM 634 O O . GLU A 1 79 ? -8.266 3.162 11.672 1.00 90.31 79 GLU A O 1
ATOM 639 N N . GLN A 1 80 ? -6.803 2.002 10.421 1.00 88.31 80 GLN A N 1
ATOM 640 C CA . GLN A 1 80 ? -7.157 0.705 10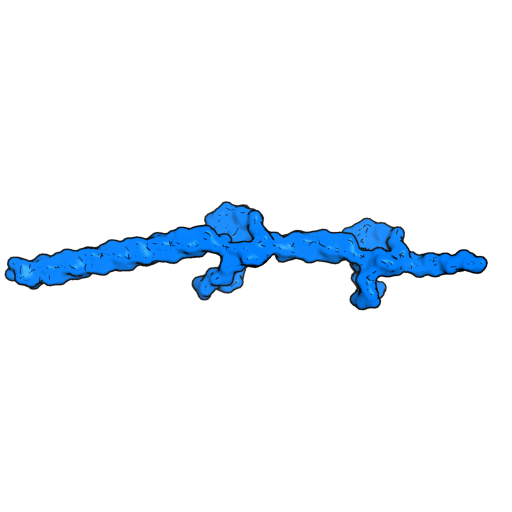.992 1.00 88.31 80 GLN A CA 1
ATOM 641 C C . GLN A 1 80 ? -6.811 0.656 12.488 1.00 88.31 80 GLN A C 1
ATOM 643 O O . GLN A 1 80 ? -7.680 0.352 13.306 1.00 88.31 80 GLN A O 1
ATOM 648 N N . GLU A 1 81 ? -5.578 1.018 12.848 1.00 89.31 81 GLU A N 1
ATOM 649 C CA . GLU A 1 81 ? -5.109 1.057 14.238 1.00 89.31 81 GLU A CA 1
ATOM 650 C C . GLU A 1 81 ? -5.960 2.011 15.095 1.00 89.31 81 GLU A C 1
ATOM 652 O O . GLU A 1 81 ? -6.309 1.685 16.234 1.00 89.31 81 GLU A O 1
ATOM 657 N N . SER A 1 82 ? -6.361 3.160 14.535 1.00 93.31 82 SER A N 1
ATOM 658 C CA . SER A 1 82 ? -7.256 4.119 15.192 1.00 93.31 82 SER A CA 1
ATOM 659 C C . SER A 1 82 ? -8.622 3.504 15.505 1.00 93.31 82 SER A C 1
ATOM 661 O O . SER A 1 82 ? -9.104 3.601 16.633 1.00 93.31 82 SER A O 1
ATOM 663 N N . ARG A 1 83 ? -9.241 2.813 14.539 1.00 93.38 83 ARG A N 1
ATOM 664 C CA . ARG A 1 83 ? -10.543 2.151 14.736 1.00 93.38 83 ARG A CA 1
ATOM 665 C C . ARG A 1 83 ? -10.470 1.045 15.787 1.00 93.38 83 ARG A C 1
ATOM 667 O O . ARG A 1 83 ? -11.363 0.936 16.626 1.00 93.38 83 ARG A O 1
ATOM 674 N N . GLU A 1 84 ? -9.411 0.240 15.764 1.00 93.50 84 GLU A N 1
ATOM 675 C CA . GLU A 1 84 ? -9.182 -0.824 16.750 1.00 93.50 84 GLU A CA 1
ATOM 676 C C . GLU A 1 84 ? -8.953 -0.257 18.160 1.00 93.50 84 GLU A C 1
ATOM 678 O O . GLU A 1 84 ? -9.391 -0.830 19.162 1.00 93.50 84 GLU A O 1
ATOM 683 N N . TYR A 1 85 ? -8.279 0.888 18.269 1.00 94.81 85 TYR A N 1
ATOM 684 C CA . TYR A 1 85 ? -8.115 1.595 19.535 1.00 94.81 85 TYR A CA 1
ATOM 685 C C . TYR A 1 85 ? -9.448 2.134 20.075 1.00 94.81 85 TYR A C 1
ATOM 687 O O . TYR A 1 85 ? -9.792 1.865 21.226 1.00 94.81 85 TYR A O 1
ATOM 695 N N . GLU A 1 86 ? -10.248 2.804 19.244 1.00 97.06 86 GLU A N 1
ATOM 696 C CA . GLU A 1 86 ? -11.576 3.305 19.629 1.00 97.06 86 GLU A CA 1
ATOM 697 C C . GLU A 1 86 ? -12.541 2.188 20.053 1.00 97.06 86 GLU A C 1
ATOM 699 O O . GLU A 1 86 ? -13.372 2.375 20.944 1.00 97.06 86 GLU A O 1
ATOM 704 N N . GLN A 1 87 ? -12.475 1.018 19.414 1.00 96.69 87 GLN A N 1
ATOM 705 C CA . GLN A 1 87 ? -13.273 -0.142 19.817 1.00 96.69 87 GLN A CA 1
ATOM 706 C C . GLN A 1 87 ? -12.875 -0.651 21.205 1.00 96.69 87 GLN A C 1
ATOM 708 O O . GLN A 1 87 ? -13.751 -0.890 22.036 1.00 96.69 87 GLN A O 1
ATOM 713 N N . ARG A 1 88 ? -11.571 -0.753 21.486 1.00 97.62 88 ARG A N 1
ATOM 714 C CA . ARG A 1 88 ? -11.073 -1.150 22.812 1.00 97.62 88 ARG A CA 1
ATOM 715 C C . ARG A 1 88 ? -11.471 -0.157 23.901 1.00 97.62 88 ARG A C 1
ATOM 717 O O . ARG A 1 88 ? -11.851 -0.582 24.986 1.00 97.62 88 ARG A O 1
ATOM 724 N N . LEU A 1 89 ? -11.429 1.146 23.613 1.00 97.56 89 LEU A N 1
ATOM 725 C CA . LEU A 1 89 ? -11.893 2.169 24.554 1.00 97.56 89 LEU A CA 1
ATOM 726 C C . LEU A 1 89 ? -13.379 2.006 24.886 1.00 97.56 89 LEU A C 1
ATOM 728 O O . LEU A 1 89 ? -13.738 2.009 26.059 1.00 97.56 89 LEU A O 1
ATOM 732 N N . ARG A 1 90 ? -14.230 1.784 23.878 1.00 97.56 90 ARG A N 1
ATOM 733 C CA . ARG A 1 90 ? -15.667 1.549 24.097 1.00 97.56 90 ARG A CA 1
ATOM 734 C C . ARG A 1 90 ? -15.932 0.328 24.972 1.00 97.56 90 ARG A C 1
ATOM 736 O O . ARG A 1 90 ? -16.737 0.409 25.893 1.00 97.56 90 ARG A O 1
ATOM 743 N N . GLN A 1 91 ? -15.228 -0.774 24.717 1.00 97.12 91 GLN A N 1
ATOM 744 C CA . GLN A 1 91 ? -15.328 -1.981 25.544 1.00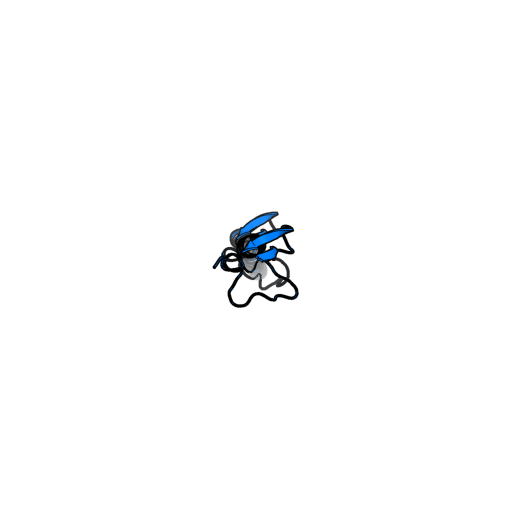 97.12 91 GLN A CA 1
ATOM 745 C C . GLN A 1 91 ? -14.911 -1.706 26.992 1.00 97.12 91 GLN A C 1
ATOM 747 O O . GLN A 1 91 ? -15.596 -2.113 27.925 1.00 97.12 91 GLN A O 1
ATOM 752 N N . TYR A 1 92 ? -13.821 -0.963 27.183 1.00 96.75 92 TYR A N 1
ATOM 753 C CA . TYR A 1 92 ? -13.336 -0.600 28.509 1.00 96.75 92 TYR A CA 1
ATOM 754 C C . TYR A 1 92 ? -14.321 0.298 29.276 1.00 96.75 92 TYR A C 1
ATOM 756 O O . TYR A 1 92 ? -14.582 0.065 30.456 1.00 96.75 92 TYR A O 1
ATOM 764 N N . GLU A 1 93 ? -14.911 1.297 28.617 1.00 97.44 93 GLU A N 1
ATOM 765 C CA . GLU A 1 93 ? -15.938 2.157 29.217 1.00 97.44 93 GLU A CA 1
ATOM 766 C C . GLU A 1 93 ? -17.194 1.371 29.612 1.00 97.44 93 GLU A C 1
ATOM 768 O O . GLU A 1 93 ? -17.762 1.602 30.681 1.00 97.44 93 GLU A O 1
ATOM 773 N N . GLU A 1 94 ? -17.624 0.428 28.774 1.00 97.06 94 GLU A N 1
ATOM 774 C CA . GLU A 1 94 ? -18.761 -0.444 29.065 1.00 97.06 94 GLU A CA 1
ATOM 775 C C . GLU A 1 94 ? -18.474 -1.369 30.257 1.00 97.06 94 GLU A C 1
ATOM 777 O O . GLU A 1 94 ? -19.310 -1.496 31.153 1.00 97.06 94 GLU A O 1
ATOM 782 N N . GLU A 1 95 ? -17.271 -1.946 30.336 1.00 96.75 95 GLU A N 1
ATOM 783 C CA . GLU A 1 95 ? -16.838 -2.724 31.501 1.00 96.75 95 GLU A CA 1
ATOM 784 C C . GLU A 1 95 ? -16.831 -1.896 32.789 1.00 96.75 95 GLU A C 1
ATOM 786 O O . GLU A 1 95 ? -17.255 -2.390 33.837 1.00 96.75 95 GLU A O 1
ATOM 791 N N . ILE A 1 96 ? -16.375 -0.639 32.733 1.00 97.12 96 ILE A N 1
ATOM 792 C CA . ILE A 1 96 ? -16.421 0.267 33.888 1.00 97.12 96 ILE A CA 1
ATOM 793 C C . ILE A 1 96 ? -17.866 0.482 34.337 1.00 97.12 96 ILE A C 1
ATOM 795 O O . ILE A 1 96 ? -18.145 0.352 35.529 1.00 97.12 96 ILE A O 1
ATOM 799 N N . ARG A 1 97 ? -18.780 0.778 33.405 1.00 96.12 97 ARG A N 1
ATOM 800 C CA . ARG A 1 97 ? -20.199 1.002 33.725 1.00 96.12 97 ARG A CA 1
ATOM 801 C C . ARG A 1 97 ? -20.835 -0.224 34.371 1.00 96.12 97 ARG A C 1
ATOM 803 O O . ARG A 1 97 ? -21.504 -0.080 35.388 1.00 96.12 97 ARG A O 1
ATOM 810 N N . ARG A 1 98 ? -20.571 -1.425 33.846 1.00 95.25 98 ARG A N 1
ATOM 811 C CA . ARG A 1 98 ? -21.064 -2.683 34.435 1.00 95.25 98 ARG A CA 1
ATOM 812 C C . ARG A 1 98 ? -20.565 -2.872 35.866 1.00 95.25 98 ARG A C 1
ATOM 814 O O . ARG A 1 98 ? -21.357 -3.083 36.770 1.00 95.25 98 ARG A O 1
ATOM 821 N N . ARG A 1 99 ? -19.263 -2.673 36.098 1.00 93.75 99 ARG A N 1
ATOM 822 C CA . ARG A 1 99 ? -18.670 -2.767 37.445 1.00 93.75 99 ARG A CA 1
ATOM 823 C C . ARG A 1 99 ? -19.188 -1.711 38.423 1.00 93.75 99 ARG A C 1
ATOM 825 O O . ARG A 1 99 ? -19.004 -1.891 39.623 1.00 93.75 99 ARG A O 1
ATOM 832 N N . GLN A 1 100 ? -19.707 -0.584 37.938 1.00 93.06 100 GLN A N 1
ATOM 833 C CA . GLN A 1 100 ? -20.359 0.426 38.774 1.00 93.06 100 GLN A CA 1
ATOM 834 C C . GLN A 1 100 ? -21.784 -0.003 39.126 1.00 93.06 100 GLN A C 1
ATOM 836 O O . GLN A 1 100 ? -22.127 0.034 40.299 1.00 93.06 100 GLN A O 1
ATOM 841 N N . GLN A 1 101 ? -22.553 -0.496 38.150 1.00 92.75 101 GLN A N 1
ATOM 842 C CA . GLN A 1 101 ? -23.896 -1.044 38.375 1.00 92.75 101 GLN A CA 1
ATOM 843 C C . GLN A 1 101 ? -23.875 -2.195 39.390 1.00 92.75 101 GLN A C 1
ATOM 845 O O . GLN A 1 101 ? -24.604 -2.139 40.371 1.00 92.75 101 GLN A O 1
ATOM 850 N N . ASP A 1 102 ? -22.947 -3.147 39.244 1.00 91.00 102 ASP A N 1
ATOM 851 C CA . ASP A 1 102 ? -22.786 -4.279 40.174 1.00 91.00 102 ASP A CA 1
ATOM 852 C C . ASP A 1 102 ? -22.421 -3.858 41.616 1.00 91.00 102 ASP A C 1
ATOM 854 O O . ASP A 1 102 ? -22.476 -4.674 42.531 1.00 91.00 102 ASP A O 1
ATOM 858 N N . ARG A 1 103 ? -21.946 -2.620 41.831 1.00 86.00 103 ARG A N 1
ATOM 859 C CA . ARG A 1 103 ? -21.649 -2.078 43.174 1.00 86.00 103 ARG A CA 1
ATOM 860 C C . ARG A 1 103 ? -22.816 -1.300 43.771 1.00 86.00 103 ARG A C 1
ATOM 862 O O . ARG A 1 103 ? -22.799 -1.054 44.975 1.00 86.00 103 ARG A O 1
ATOM 869 N N . GLU A 1 104 ? -23.715 -0.807 42.926 1.00 84.75 104 GLU A N 1
ATOM 870 C CA . GLU A 1 104 ? -24.880 -0.012 43.318 1.00 84.75 104 GLU A CA 1
ATOM 871 C C . GLU A 1 104 ? -26.115 -0.890 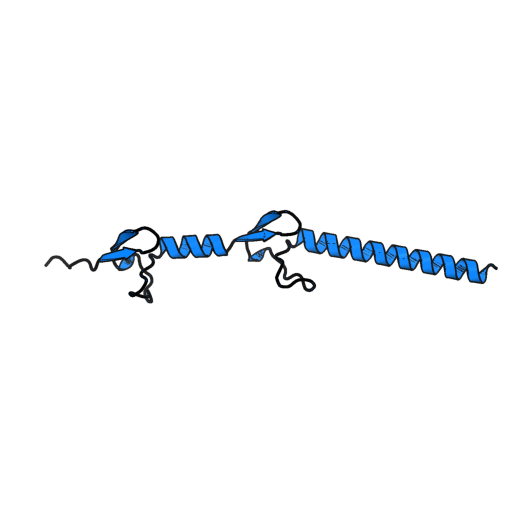43.597 1.00 84.75 104 GLU A C 1
ATOM 873 O O . GLU A 1 104 ? -27.007 -0.437 44.316 1.00 84.75 104 GLU A O 1
ATOM 878 N N . GLU A 1 105 ? -26.147 -2.124 43.076 1.00 70.06 105 GLU A N 1
ATOM 879 C CA . GLU A 1 105 ? -27.109 -3.196 43.411 1.00 70.06 105 GLU A CA 1
ATOM 880 C C . GLU A 1 105 ? -26.696 -4.014 44.649 1.00 70.06 105 GLU A C 1
ATOM 882 O O . GLU A 1 105 ? -27.608 -4.374 45.433 1.00 70.06 105 GLU A O 1
#

Foldseek 3Di:
DPDPQPWDAAPVPRDTGGPVQFDPPADNVHTHGPVRVVVVVVVVQWDAQPQPRDIDGPVQFDQDPVDNPGGHGPVRSVVVVVVVVVVVVVVVVVVVVVVVVVVVD

Secondary structure (DSSP, 8-state):
------EEE-TTT--EEEGGGB-TT--TTS--BHHHHHHHHHHHTEEE-TTT--EEEGGGEEEETTEEEEEEEHHHHHHHHHHHHHHHHHHHHHHHHHHHHHHH-

Radius of gyration: 27.59 Å; chains: 1; bounding box: 67×21×82 Å

pLDDT: mean 84.28, std 11.84, range [40.75, 97.62]

Organism: NCBI:txid327968